Protein AF-A0A7G2IQP9-F1 (afdb_monomer_lite)

Organism: Citrobacter freundii (NCBI:txid546)

Foldseek 3Di:
DDPVLLVVLVVLLVVLLCVLVVLLVVVCVVPNDDPSNVVSVVLCVPQRVVSVVVVCCCPVVVDDDDDSVVSSVSSVVSSVVVVVVSVVVVVVVD

Sequence (94 aa):
MSLMQFSGLLVVWLLSTLFIATLTWFEFRRVRFNFNVFFSLLFLLTFFFGFPLTSILVFRFDVAVAPPEILLQALLSAACFYAVYYVTYKNAIA

Structure (mmCIF, N/CA/C/O backbone):
data_AF-A0A7G2IQP9-F1
#
_entry.id   AF-A0A7G2IQP9-F1
#
loop_
_atom_site.group_PDB
_atom_site.id
_atom_site.type_symbol
_atom_site.label_atom_id
_atom_site.label_alt_id
_atom_site.label_comp_id
_atom_site.label_asym_id
_atom_site.label_entity_id
_atom_site.label_seq_id
_atom_site.pdbx_PDB_ins_code
_atom_site.Cartn_x
_atom_site.Cartn_y
_atom_site.Cartn_z
_atom_site.occupancy
_atom_site.B_iso_or_equiv
_atom_site.auth_seq_id
_atom_site.auth_comp_id
_atom_site.auth_asym_id
_atom_site.auth_atom_id
_atom_site.pdbx_PDB_model_num
ATOM 1 N N . MET A 1 1 ? 10.903 -3.457 -17.124 1.00 82.50 1 MET A N 1
ATOM 2 C CA . MET A 1 1 ? 9.723 -4.206 -16.625 1.00 82.50 1 MET A CA 1
ATOM 3 C C . MET A 1 1 ? 8.788 -4.454 -17.7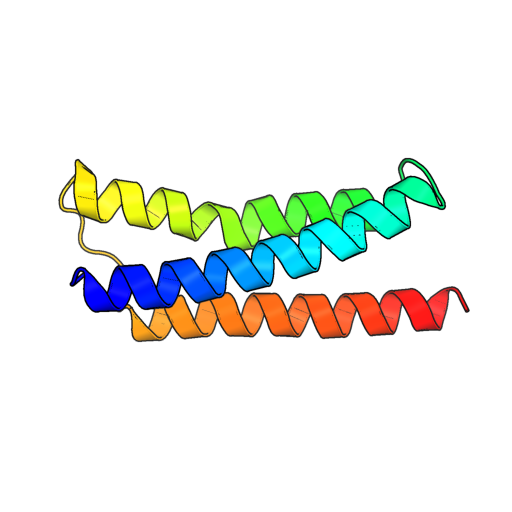99 1.00 82.50 1 MET A C 1
ATOM 5 O O . MET A 1 1 ? 8.485 -3.499 -18.500 1.00 82.50 1 MET A O 1
ATOM 9 N N . SER A 1 2 ? 8.374 -5.697 -18.061 1.00 92.31 2 SER A N 1
ATOM 10 C CA . SER A 1 2 ? 7.394 -5.968 -19.128 1.00 92.31 2 SER A CA 1
ATOM 11 C C . SER A 1 2 ? 5.981 -5.541 -18.713 1.00 92.31 2 SER A C 1
ATOM 13 O O . SER A 1 2 ? 5.682 -5.435 -17.521 1.00 92.31 2 SER A O 1
ATOM 15 N N . LEU A 1 3 ? 5.090 -5.339 -19.690 1.00 91.56 3 LEU A N 1
ATOM 16 C CA . LEU A 1 3 ? 3.700 -4.959 -19.420 1.00 91.56 3 LEU A CA 1
ATOM 17 C C . LEU A 1 3 ? 2.963 -6.020 -18.588 1.00 91.56 3 LEU A C 1
ATOM 19 O O . LEU A 1 3 ? 2.237 -5.677 -17.665 1.00 91.56 3 LEU A O 1
ATOM 23 N N . MET A 1 4 ? 3.203 -7.306 -18.855 1.00 95.19 4 MET A N 1
ATOM 24 C CA . MET A 1 4 ? 2.580 -8.407 -18.115 1.00 95.19 4 MET A CA 1
ATOM 25 C C . MET A 1 4 ? 3.017 -8.436 -16.643 1.00 95.19 4 MET A C 1
ATOM 27 O O . MET A 1 4 ? 2.179 -8.578 -15.755 1.00 95.19 4 MET A O 1
ATOM 31 N N . GLN A 1 5 ? 4.314 -8.243 -16.374 1.00 95.62 5 GLN A N 1
ATOM 32 C CA . GLN A 1 5 ? 4.838 -8.146 -15.005 1.00 95.62 5 GLN A CA 1
ATOM 33 C C . GLN A 1 5 ? 4.240 -6.945 -14.268 1.00 95.62 5 GLN A C 1
ATOM 35 O O . GLN A 1 5 ? 3.822 -7.070 -13.120 1.00 95.62 5 GLN A O 1
ATOM 40 N N . PHE A 1 6 ? 4.145 -5.797 -14.944 1.00 95.75 6 PHE A N 1
ATOM 41 C CA . PHE A 1 6 ? 3.493 -4.617 -14.389 1.00 95.75 6 PHE A CA 1
ATOM 42 C C . PHE A 1 6 ? 2.026 -4.877 -14.046 1.00 95.75 6 PHE A C 1
ATOM 44 O O . PHE A 1 6 ? 1.607 -4.574 -12.934 1.00 95.75 6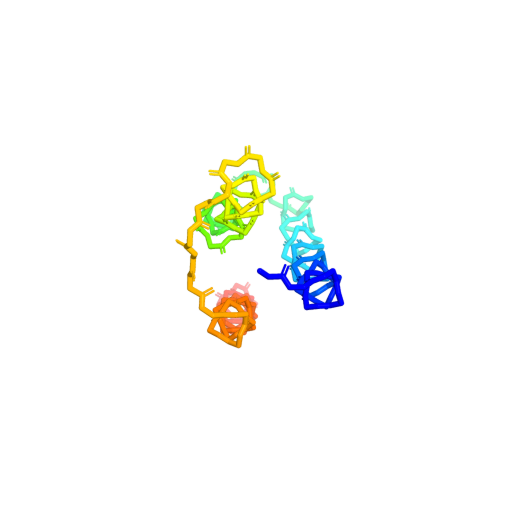 PHE A O 1
ATOM 51 N N . SER A 1 7 ? 1.254 -5.462 -14.966 1.00 96.94 7 SER A N 1
ATOM 52 C CA . SER A 1 7 ? -0.156 -5.781 -14.730 1.00 96.94 7 SER A CA 1
ATOM 53 C C . SER A 1 7 ? -0.332 -6.721 -13.538 1.00 96.94 7 SER A C 1
ATOM 55 O O . SER A 1 7 ? -1.209 -6.485 -12.711 1.00 96.94 7 SER A O 1
ATOM 57 N N . GLY A 1 8 ? 0.527 -7.736 -13.399 1.00 97.50 8 GLY A N 1
ATOM 58 C CA . GLY A 1 8 ? 0.520 -8.626 -12.235 1.00 97.50 8 GLY A CA 1
ATOM 59 C C . GLY A 1 8 ? 0.770 -7.878 -10.923 1.00 97.50 8 GLY A C 1
ATOM 60 O O . GLY A 1 8 ? -0.011 -8.001 -9.979 1.00 97.50 8 GLY A O 1
ATOM 61 N N . LEU A 1 9 ? 1.811 -7.042 -10.878 1.00 98.00 9 LEU A N 1
ATOM 62 C CA . LEU A 1 9 ? 2.125 -6.219 -9.705 1.00 98.00 9 LEU A CA 1
ATOM 63 C C . LEU A 1 9 ? 1.012 -5.215 -9.381 1.00 98.00 9 LEU A C 1
ATOM 65 O O . LEU A 1 9 ? 0.676 -5.032 -8.213 1.00 98.00 9 LEU A O 1
ATOM 69 N N . LEU A 1 10 ? 0.402 -4.606 -10.400 1.00 98.00 10 LEU A N 1
ATOM 70 C CA . LEU A 1 10 ? -0.696 -3.656 -10.243 1.00 98.00 10 LEU A CA 1
ATOM 71 C C . LEU A 1 10 ? -1.919 -4.314 -9.599 1.00 98.00 10 LEU A C 1
ATOM 73 O O . LEU A 1 10 ? -2.519 -3.727 -8.703 1.00 98.00 10 LEU A O 1
ATOM 77 N N . VAL A 1 11 ? -2.270 -5.534 -10.013 1.00 98.38 11 VAL A N 1
ATOM 78 C CA . VAL A 1 11 ? -3.373 -6.292 -9.402 1.00 98.38 11 VAL A CA 1
ATOM 79 C C . VAL A 1 11 ? -3.089 -6.558 -7.924 1.00 98.38 11 VAL A C 1
ATOM 81 O O . VAL A 1 11 ? -3.941 -6.283 -7.081 1.00 98.38 11 VAL A O 1
ATOM 84 N N . VAL A 1 12 ? -1.886 -7.031 -7.588 1.00 98.31 12 VAL A N 1
ATOM 85 C CA . VAL A 1 12 ? -1.498 -7.297 -6.191 1.00 98.31 12 VAL A CA 1
ATOM 86 C C . VAL A 1 12 ? -1.515 -6.015 -5.357 1.00 98.31 12 VAL A C 1
ATOM 88 O O . VAL A 1 12 ? -2.031 -6.011 -4.236 1.00 98.31 12 VAL A O 1
ATOM 91 N N . TRP A 1 13 ? -1.006 -4.915 -5.912 1.00 98.50 13 TRP A N 1
ATOM 92 C CA . TRP A 1 13 ? -1.009 -3.603 -5.273 1.00 98.50 13 TRP A CA 1
ATOM 93 C C . TRP A 1 13 ? -2.430 -3.087 -5.016 1.00 98.50 13 TRP A C 1
ATOM 95 O O . TRP A 1 13 ? -2.719 -2.640 -3.905 1.00 98.50 13 TRP A O 1
ATOM 105 N N . LEU A 1 14 ? -3.328 -3.190 -6.004 1.00 98.38 14 LEU A N 1
ATOM 106 C CA . LEU A 1 14 ? -4.731 -2.782 -5.885 1.00 98.38 14 LEU A CA 1
ATOM 107 C C . LEU A 1 14 ? -5.457 -3.597 -4.815 1.00 98.38 14 LEU A C 1
ATOM 109 O O . LEU A 1 14 ? -6.072 -3.014 -3.927 1.00 98.38 14 LEU A O 1
ATOM 113 N N . LEU A 1 15 ? -5.361 -4.928 -4.869 1.00 98.56 15 LEU A N 1
ATOM 114 C CA . LEU A 1 15 ? -6.027 -5.810 -3.907 1.00 98.56 15 LEU A CA 1
ATOM 115 C C . LEU A 1 15 ? -5.548 -5.549 -2.477 1.00 98.56 15 LEU A C 1
ATOM 117 O O . LEU A 1 15 ? -6.364 -5.412 -1.568 1.00 98.56 15 LEU A O 1
ATOM 121 N N . SER A 1 16 ? -4.235 -5.417 -2.285 1.00 98.19 16 SER A N 1
ATOM 122 C CA . SER A 1 16 ? -3.642 -5.156 -0.971 1.00 98.19 16 SER A CA 1
ATOM 123 C C . SER A 1 16 ? -4.018 -3.773 -0.438 1.00 98.19 16 SER A C 1
ATOM 125 O O . SER A 1 16 ? -4.395 -3.629 0.723 1.00 98.19 16 SER A O 1
ATOM 127 N N . THR A 1 17 ? -3.975 -2.749 -1.294 1.00 98.06 17 THR A N 1
ATOM 128 C CA . THR A 1 17 ? -4.331 -1.377 -0.911 1.00 98.06 17 THR A CA 1
ATOM 129 C C . THR A 1 17 ? -5.813 -1.274 -0.563 1.00 98.06 17 THR A C 1
ATOM 131 O O . THR A 1 17 ? -6.158 -0.690 0.462 1.00 98.06 17 THR A O 1
ATOM 134 N N . LEU A 1 18 ? -6.693 -1.884 -1.365 1.00 98.19 18 LEU A N 1
ATOM 135 C CA . LEU A 1 18 ? -8.130 -1.940 -1.091 1.00 98.19 18 LEU A CA 1
ATOM 136 C C . LEU A 1 18 ? -8.429 -2.694 0.203 1.00 98.19 18 LEU A C 1
ATOM 138 O O . LEU A 1 18 ? -9.258 -2.233 0.984 1.00 98.19 18 LEU A O 1
ATOM 142 N N . PHE A 1 19 ? -7.742 -3.808 0.457 1.00 98.00 19 PHE A N 1
ATOM 143 C CA . PHE A 1 19 ? -7.857 -4.554 1.708 1.00 98.00 19 PHE A CA 1
ATOM 144 C C . PHE A 1 19 ? -7.539 -3.665 2.921 1.00 98.00 19 PHE A C 1
ATOM 146 O O . PHE A 1 19 ? -8.389 -3.485 3.795 1.00 98.00 19 PHE A O 1
ATOM 153 N N . ILE A 1 20 ? -6.364 -3.030 2.937 1.00 97.62 20 ILE A N 1
ATOM 154 C CA . ILE A 1 20 ? -5.919 -2.160 4.036 1.00 97.62 20 ILE A CA 1
ATOM 155 C C . ILE A 1 20 ? -6.843 -0.945 4.194 1.00 97.62 20 ILE A C 1
ATOM 157 O O . ILE A 1 20 ? -7.256 -0.608 5.307 1.00 97.62 20 ILE A O 1
ATOM 161 N N . ALA A 1 21 ? -7.208 -0.292 3.088 1.00 96.94 21 ALA A N 1
ATOM 162 C CA . ALA A 1 21 ? -8.080 0.878 3.096 1.00 96.94 21 ALA A CA 1
ATOM 163 C C . ALA A 1 21 ? -9.487 0.541 3.606 1.00 96.94 21 ALA A C 1
ATOM 165 O O . ALA A 1 21 ? -10.057 1.311 4.376 1.00 96.94 21 ALA A O 1
ATOM 166 N N . THR A 1 22 ? -10.029 -0.621 3.233 1.00 96.81 22 THR A N 1
ATOM 167 C CA . THR A 1 22 ? -11.344 -1.087 3.695 1.00 96.81 22 THR A CA 1
ATOM 168 C C . THR A 1 22 ? -11.343 -1.327 5.203 1.00 96.81 22 THR A C 1
ATOM 170 O O . THR A 1 22 ? -12.239 -0.852 5.902 1.00 96.81 22 THR A O 1
ATOM 173 N N . LEU A 1 23 ? -10.312 -1.997 5.729 1.00 95.56 23 LEU A N 1
ATOM 174 C CA . LEU A 1 23 ? -10.161 -2.194 7.173 1.00 95.56 23 LEU A CA 1
ATOM 175 C C . LEU A 1 23 ? -10.016 -0.855 7.903 1.00 95.56 23 LEU A C 1
ATOM 177 O O . LEU A 1 23 ? -10.741 -0.593 8.860 1.00 95.56 23 LEU A O 1
ATOM 181 N N . THR A 1 24 ? -9.163 0.034 7.395 1.00 95.00 24 THR A N 1
ATOM 182 C CA . THR A 1 24 ? -8.966 1.383 7.949 1.00 95.00 24 THR A CA 1
ATOM 183 C C . THR A 1 24 ? -10.269 2.185 7.962 1.00 95.00 24 THR A C 1
ATOM 185 O O . THR A 1 24 ? -10.583 2.845 8.952 1.00 95.00 24 THR A O 1
ATOM 188 N N . TRP A 1 25 ? -11.062 2.103 6.890 1.00 94.25 25 TRP A N 1
ATOM 189 C CA . TRP A 1 25 ? -12.359 2.766 6.786 1.00 94.25 25 TRP A CA 1
ATOM 190 C C . TRP A 1 25 ? -13.345 2.270 7.844 1.00 94.25 25 TRP A C 1
ATOM 192 O O . TRP A 1 25 ? -14.021 3.078 8.486 1.00 94.25 25 TRP A O 1
ATOM 202 N N . PHE A 1 26 ? -13.413 0.957 8.077 1.00 92.81 26 PHE A N 1
ATOM 203 C CA . PHE A 1 26 ? -14.264 0.409 9.130 1.00 92.81 26 PHE A CA 1
ATOM 204 C C . PHE A 1 26 ? -13.842 0.882 10.525 1.00 92.81 26 PHE A C 1
ATOM 206 O O . PHE A 1 26 ? -14.710 1.227 11.329 1.00 92.81 26 PHE A O 1
ATOM 213 N N . GLU A 1 27 ? -12.540 0.970 10.809 1.00 91.94 27 GLU A N 1
ATOM 214 C CA . GLU A 1 27 ? -12.052 1.517 12.084 1.00 91.94 27 GLU A CA 1
ATOM 215 C C . GLU A 1 27 ? -12.367 3.005 12.228 1.00 91.94 27 GLU A C 1
ATOM 217 O O . GLU A 1 27 ? -12.835 3.432 13.284 1.00 91.94 27 GLU A O 1
ATOM 222 N N . PHE A 1 28 ? -12.205 3.784 11.157 1.00 91.88 28 PHE A N 1
ATOM 223 C CA . PHE A 1 28 ? -12.553 5.204 11.142 1.00 91.88 28 PHE A CA 1
ATOM 224 C C . PHE A 1 28 ? -14.049 5.429 11.403 1.00 91.88 28 PHE A C 1
ATOM 226 O O . PHE A 1 28 ? -14.442 6.329 12.143 1.00 91.88 28 PHE A O 1
ATOM 233 N N . ARG A 1 29 ? -14.917 4.580 10.839 1.00 91.12 29 ARG A N 1
ATOM 234 C CA . ARG A 1 29 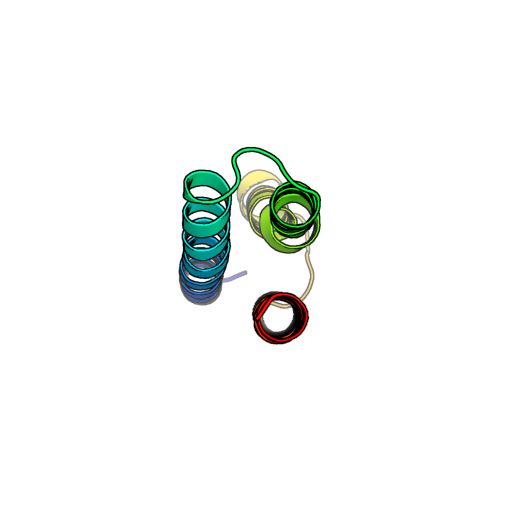? -16.366 4.639 11.083 1.00 91.12 29 ARG A CA 1
ATOM 235 C C . ARG A 1 29 ? -16.742 4.288 12.524 1.00 91.12 29 ARG A C 1
ATOM 237 O O . ARG A 1 29 ? -17.746 4.808 13.004 1.00 91.12 29 ARG A O 1
ATOM 244 N N . ARG A 1 30 ? -15.970 3.430 13.202 1.00 86.06 30 ARG A N 1
ATOM 245 C CA . ARG A 1 30 ? -16.201 3.055 14.609 1.00 86.06 30 ARG A CA 1
ATOM 246 C C . ARG A 1 30 ? -15.674 4.106 15.581 1.00 86.06 30 ARG A C 1
ATOM 248 O O . ARG A 1 30 ? -16.413 4.569 16.442 1.00 86.06 30 ARG A O 1
ATOM 255 N N . VAL A 1 31 ? -14.405 4.479 15.446 1.00 79.25 31 VAL A N 1
ATOM 256 C CA . VAL A 1 31 ? -13.693 5.369 16.371 1.00 79.25 31 VAL A CA 1
ATOM 257 C C . VAL A 1 31 ? -12.907 6.373 15.538 1.00 79.25 31 VAL A C 1
ATOM 259 O O . VAL A 1 31 ? -11.699 6.213 15.383 1.00 79.25 31 VAL A O 1
ATOM 262 N N . ARG A 1 32 ? -13.632 7.365 14.983 1.00 83.44 32 ARG A N 1
ATOM 263 C CA . ARG A 1 32 ? -13.171 8.465 14.102 1.00 83.44 32 ARG A CA 1
ATOM 264 C C . ARG A 1 32 ? -11.661 8.442 13.843 1.00 83.44 32 ARG A C 1
ATOM 266 O O . ARG A 1 32 ? -11.191 7.677 13.014 1.00 83.44 32 ARG A O 1
ATOM 273 N N . PHE A 1 33 ? -10.893 9.255 14.560 1.00 83.38 33 PHE A N 1
ATOM 274 C CA . PHE A 1 33 ? -9.445 9.300 14.416 1.00 83.38 33 PHE A CA 1
ATOM 275 C C . PHE A 1 33 ? -8.788 8.690 15.650 1.00 83.38 33 PHE A C 1
ATOM 277 O O . PHE A 1 33 ? -8.975 9.176 16.764 1.00 83.38 33 PHE A O 1
ATOM 284 N N . ASN A 1 34 ? -8.027 7.619 15.446 1.00 88.31 34 ASN A N 1
ATOM 285 C CA . ASN A 1 34 ? -7.255 6.944 16.481 1.00 88.31 34 ASN A CA 1
ATOM 286 C C . ASN A 1 34 ? -5.880 6.536 15.931 1.00 88.31 34 ASN A C 1
ATOM 288 O O . ASN A 1 34 ? -5.631 6.616 14.724 1.00 88.31 34 ASN A O 1
ATOM 292 N N . PHE A 1 35 ? -4.987 6.086 16.816 1.00 91.50 35 PHE A N 1
ATOM 293 C CA . PHE A 1 35 ? -3.614 5.744 16.443 1.00 91.50 35 PHE A CA 1
ATOM 294 C C . PHE A 1 35 ? -3.526 4.635 15.382 1.00 91.50 35 PHE A C 1
ATOM 296 O O . PHE A 1 35 ? -2.671 4.713 14.510 1.00 91.50 35 PHE A O 1
ATOM 303 N N . ASN A 1 36 ? -4.424 3.645 15.390 1.00 92.38 36 ASN A N 1
ATOM 304 C CA . ASN A 1 36 ? -4.436 2.583 14.379 1.00 92.38 36 ASN A CA 1
ATOM 305 C C . ASN A 1 36 ? -4.842 3.101 12.991 1.00 92.38 36 ASN A C 1
ATOM 307 O O . ASN A 1 36 ? -4.227 2.721 11.995 1.00 92.38 36 ASN A O 1
ATOM 311 N N . VAL A 1 37 ? -5.814 4.017 12.907 1.00 94.50 37 VAL A N 1
ATOM 312 C CA . VAL A 1 37 ? -6.149 4.678 11.633 1.00 94.50 37 VAL A CA 1
ATOM 313 C C . VAL A 1 37 ? -4.949 5.473 11.120 1.00 94.50 37 VAL A C 1
ATOM 315 O O . VAL A 1 37 ? -4.569 5.327 9.961 1.00 94.50 37 VAL A O 1
ATOM 318 N N . PHE A 1 38 ? -4.312 6.271 11.984 1.00 95.25 38 PHE A N 1
ATOM 319 C CA . PHE A 1 38 ? -3.122 7.041 11.615 1.00 95.25 38 PHE A CA 1
ATOM 320 C C . PHE A 1 38 ? -1.968 6.139 11.155 1.00 95.25 38 PHE A C 1
ATOM 322 O O . PHE A 1 38 ? -1.397 6.362 10.088 1.00 95.25 38 PHE A O 1
ATOM 329 N N . PHE A 1 39 ? -1.675 5.081 11.912 1.00 96.12 39 PHE A N 1
ATOM 330 C CA . PHE A 1 39 ? -0.669 4.084 11.563 1.00 96.12 39 PHE A CA 1
ATOM 331 C C . PHE A 1 39 ? -0.972 3.420 10.217 1.00 96.12 39 PHE A C 1
ATOM 333 O O . PHE A 1 39 ? -0.081 3.308 9.383 1.00 96.12 39 PHE A O 1
ATOM 340 N N . SER A 1 40 ? -2.224 3.035 9.965 1.00 96.38 40 SER A N 1
ATOM 341 C CA . SER A 1 40 ? -2.620 2.386 8.711 1.00 96.38 40 SER A CA 1
ATOM 342 C C . SER A 1 40 ? -2.444 3.303 7.496 1.00 96.38 40 SER A C 1
ATOM 344 O O . SER A 1 40 ? -2.001 2.852 6.439 1.00 96.38 40 SER A O 1
ATOM 346 N N . LEU A 1 41 ? -2.721 4.604 7.646 1.00 96.06 41 LEU A N 1
ATOM 347 C CA . LEU A 1 41 ? -2.458 5.598 6.601 1.00 96.06 41 LEU A CA 1
ATOM 348 C C . LEU A 1 41 ? -0.954 5.775 6.348 1.00 96.06 41 LEU A C 1
ATOM 350 O O . LEU A 1 41 ? -0.528 5.780 5.193 1.00 96.06 41 LEU A O 1
ATOM 354 N N . LEU A 1 42 ? -0.143 5.865 7.408 1.00 96.94 42 LEU A N 1
ATOM 355 C CA . LEU A 1 42 ? 1.319 5.912 7.285 1.00 96.94 42 LEU A CA 1
ATOM 356 C C . LEU A 1 42 ? 1.884 4.638 6.649 1.00 96.94 42 LEU A C 1
ATOM 358 O O . LEU A 1 42 ? 2.825 4.706 5.858 1.00 96.94 42 LEU A O 1
ATOM 362 N N . PHE A 1 43 ? 1.297 3.485 6.960 1.00 97.56 43 PHE A N 1
ATOM 363 C CA . PHE A 1 43 ? 1.686 2.201 6.399 1.00 97.56 43 PHE A CA 1
ATOM 364 C C . PHE A 1 43 ? 1.443 2.155 4.885 1.00 97.56 43 PHE A C 1
ATOM 366 O O . PHE A 1 43 ? 2.354 1.814 4.132 1.00 97.56 43 PHE A O 1
ATOM 373 N N . LEU A 1 44 ? 0.261 2.574 4.415 1.00 97.50 44 LEU A N 1
ATOM 374 C CA . LEU A 1 44 ? -0.028 2.690 2.979 1.00 97.50 44 LEU A CA 1
ATOM 375 C C . LEU A 1 44 ? 0.921 3.668 2.278 1.00 97.50 44 LEU A C 1
ATOM 377 O O . LEU A 1 44 ? 1.473 3.349 1.222 1.00 97.50 44 LEU A O 1
ATOM 381 N N . LEU A 1 45 ? 1.150 4.833 2.885 1.00 96.62 45 LEU A N 1
ATOM 382 C CA . LEU A 1 45 ? 2.060 5.839 2.345 1.00 96.62 45 LEU A CA 1
ATOM 383 C C . LEU A 1 45 ? 3.497 5.310 2.228 1.00 96.62 45 LEU A C 1
ATOM 385 O O . LEU A 1 45 ? 4.173 5.578 1.242 1.00 96.62 45 LEU A O 1
ATOM 389 N N . THR A 1 46 ? 3.970 4.545 3.208 1.00 95.44 46 THR A N 1
ATOM 390 C CA . THR A 1 46 ? 5.372 4.102 3.244 1.00 95.44 46 THR A CA 1
ATOM 391 C C . THR A 1 46 ? 5.603 2.864 2.383 1.00 95.44 46 THR A C 1
ATOM 393 O O . THR A 1 46 ? 6.554 2.817 1.607 1.00 95.44 46 THR A O 1
ATOM 396 N N . PHE A 1 47 ? 4.732 1.859 2.494 1.00 95.44 47 PHE A N 1
ATOM 397 C CA . PHE A 1 47 ? 4.973 0.543 1.899 1.00 95.44 47 PHE A CA 1
ATOM 398 C C . PHE A 1 47 ? 4.274 0.336 0.552 1.00 95.44 47 PHE A C 1
ATOM 400 O O . PHE A 1 47 ? 4.742 -0.470 -0.248 1.00 95.44 47 PHE A O 1
ATOM 407 N N . PHE A 1 48 ? 3.189 1.066 0.265 1.00 96.75 48 PHE A N 1
ATOM 408 C CA . PHE A 1 48 ? 2.415 0.879 -0.968 1.00 96.75 48 PHE A CA 1
ATOM 409 C C . PHE A 1 48 ? 2.591 2.014 -1.976 1.00 96.75 48 PHE A C 1
ATOM 411 O O . PHE A 1 48 ? 2.581 1.743 -3.176 1.00 96.75 48 PHE A O 1
ATOM 418 N N . PHE A 1 49 ? 2.814 3.265 -1.557 1.00 96.00 49 PHE A N 1
ATOM 419 C CA . PHE A 1 49 ? 3.010 4.373 -2.513 1.00 96.00 49 PHE A CA 1
ATOM 420 C C . PHE A 1 49 ? 4.384 4.344 -3.204 1.00 96.00 49 PHE A C 1
ATOM 422 O O . PHE A 1 49 ? 4.566 4.992 -4.237 1.00 96.00 49 PHE A O 1
ATOM 429 N N . GLY A 1 50 ? 5.315 3.519 -2.714 1.00 94.69 50 GLY A N 1
ATOM 430 C CA . GLY A 1 50 ? 6.555 3.212 -3.424 1.00 94.69 50 GLY A CA 1
ATOM 431 C C . GLY A 1 50 ? 6.312 2.588 -4.803 1.00 94.69 50 GLY A C 1
ATOM 432 O O . GLY A 1 50 ? 6.990 2.953 -5.754 1.00 94.69 50 GLY A O 1
ATOM 433 N N . PHE A 1 51 ? 5.304 1.722 -4.964 1.00 96.31 51 PHE A N 1
ATOM 434 C CA . PHE A 1 51 ? 5.044 1.049 -6.245 1.00 96.31 51 PHE A CA 1
ATOM 435 C C . PHE A 1 51 ? 4.594 2.003 -7.375 1.00 96.31 51 PHE A C 1
ATOM 437 O O . PHE A 1 51 ? 5.167 1.930 -8.469 1.00 96.31 51 PHE A O 1
ATOM 444 N N . PRO A 1 52 ? 3.642 2.938 -7.163 1.00 96.44 52 PRO A N 1
ATOM 445 C CA . PRO A 1 52 ? 3.354 3.999 -8.127 1.00 96.44 52 PRO A CA 1
ATOM 446 C C . PRO A 1 52 ? 4.588 4.831 -8.496 1.00 96.44 52 PRO A C 1
ATOM 448 O O . PRO A 1 52 ? 4.810 5.094 -9.678 1.00 96.44 52 PRO A O 1
ATOM 451 N N . LEU A 1 53 ? 5.428 5.189 -7.516 1.00 95.38 53 LEU A N 1
ATOM 452 C CA . LEU A 1 53 ? 6.674 5.921 -7.761 1.00 95.38 53 LEU A CA 1
ATOM 453 C C . LEU A 1 53 ? 7.639 5.102 -8.635 1.00 95.38 53 LEU A C 1
ATOM 455 O O . LEU A 1 53 ? 8.118 5.599 -9.651 1.00 95.38 53 LEU A O 1
ATOM 459 N N . THR A 1 54 ? 7.872 3.831 -8.295 1.00 95.19 54 THR A N 1
ATOM 460 C CA . THR A 1 54 ? 8.674 2.893 -9.095 1.00 95.19 54 THR A CA 1
ATOM 461 C C . THR A 1 54 ? 8.130 2.775 -10.518 1.00 95.19 54 THR A C 1
ATOM 463 O O . THR A 1 54 ? 8.899 2.797 -11.474 1.00 95.19 54 THR A O 1
ATOM 466 N N . SER A 1 55 ? 6.806 2.715 -10.680 1.00 94.31 55 SER A N 1
ATOM 467 C CA . SER A 1 55 ? 6.160 2.644 -11.994 1.00 94.31 55 SER A CA 1
ATOM 468 C C . SER A 1 55 ? 6.424 3.903 -12.823 1.00 94.31 55 SER A C 1
ATOM 470 O O . SER A 1 55 ? 6.747 3.801 -14.005 1.00 94.31 55 SER A O 1
ATOM 472 N N . ILE A 1 56 ? 6.355 5.089 -12.209 1.00 96.06 56 ILE A N 1
ATOM 473 C CA . ILE A 1 56 ? 6.713 6.353 -12.866 1.00 96.06 56 ILE A CA 1
ATOM 474 C C . ILE A 1 56 ? 8.186 6.335 -13.292 1.00 96.06 56 ILE A C 1
ATOM 476 O O . ILE A 1 56 ? 8.483 6.642 -14.443 1.00 96.06 56 ILE A O 1
ATOM 480 N N . LEU A 1 57 ? 9.103 5.936 -12.408 1.00 95.81 57 LEU A N 1
ATOM 481 C CA . LEU A 1 57 ? 10.538 5.873 -12.710 1.00 95.81 57 LEU A CA 1
ATOM 482 C C . LEU A 1 57 ? 10.842 4.970 -13.914 1.00 95.81 57 LEU A C 1
ATOM 484 O O . LEU A 1 57 ? 11.589 5.373 -14.802 1.00 95.81 57 LEU A O 1
ATOM 488 N N . VAL A 1 58 ? 10.214 3.796 -13.990 1.00 94.62 58 VAL A N 1
ATOM 489 C CA . VAL A 1 58 ? 10.410 2.868 -15.114 1.00 94.62 58 VAL A CA 1
ATOM 490 C C . VAL A 1 58 ? 9.792 3.401 -16.405 1.00 94.62 58 VAL A C 1
ATOM 492 O O . VAL A 1 58 ? 10.465 3.452 -17.425 1.00 94.62 58 VAL A O 1
ATOM 495 N N . PHE A 1 59 ? 8.513 3.790 -16.394 1.00 93.88 59 PHE A N 1
ATOM 496 C CA . PHE A 1 59 ? 7.791 4.085 -17.638 1.00 93.88 59 PHE A CA 1
ATOM 497 C C . PHE A 1 59 ? 7.986 5.509 -18.161 1.00 93.88 59 PHE A C 1
ATOM 499 O O . PHE A 1 59 ? 7.803 5.740 -19.354 1.00 93.88 59 PHE A O 1
ATOM 506 N N . ARG A 1 60 ? 8.305 6.480 -17.295 1.00 96.19 60 ARG A N 1
ATOM 507 C CA . ARG A 1 60 ? 8.534 7.877 -17.705 1.00 96.19 60 ARG A CA 1
ATOM 508 C C . ARG A 1 60 ? 9.999 8.244 -17.830 1.00 96.19 60 ARG A C 1
ATOM 510 O O . ARG A 1 60 ? 10.310 9.090 -18.660 1.00 96.19 60 ARG A O 1
ATOM 517 N N . PHE A 1 61 ? 10.859 7.652 -17.010 1.00 96.44 61 PHE A N 1
ATOM 518 C CA . PHE A 1 61 ? 12.260 8.056 -16.909 1.00 96.44 61 PHE A CA 1
ATOM 519 C C . PHE A 1 61 ? 13.242 6.961 -17.337 1.00 96.44 61 PHE A C 1
ATOM 521 O O . PHE A 1 61 ? 14.442 7.204 -17.299 1.00 96.44 61 PHE A O 1
ATOM 528 N N . ASP A 1 62 ? 12.743 5.787 -17.747 1.00 93.88 62 ASP A N 1
ATOM 529 C CA . ASP A 1 62 ? 13.548 4.635 -18.180 1.00 93.88 62 ASP A CA 1
ATOM 530 C C . ASP A 1 62 ? 14.614 4.215 -17.148 1.00 93.88 62 ASP A C 1
ATOM 532 O O . ASP A 1 62 ? 15.709 3.756 -17.467 1.00 93.88 62 ASP A O 1
ATOM 536 N N . VAL A 1 63 ? 14.301 4.401 -15.861 1.00 95.88 63 VAL A N 1
ATOM 537 C CA . VAL A 1 63 ? 15.215 4.083 -14.761 1.00 95.88 63 VAL A CA 1
ATOM 538 C C . VAL A 1 63 ? 15.157 2.590 -14.458 1.00 95.88 63 VAL A C 1
ATOM 540 O O . VAL A 1 63 ? 14.082 2.011 -14.275 1.00 95.88 63 VAL A O 1
ATOM 543 N N . ALA A 1 64 ? 16.331 1.969 -14.336 1.00 93.44 64 ALA A N 1
ATOM 544 C CA . ALA A 1 64 ? 16.448 0.607 -13.838 1.00 93.44 64 ALA A CA 1
ATOM 545 C C . ALA A 1 64 ? 16.012 0.538 -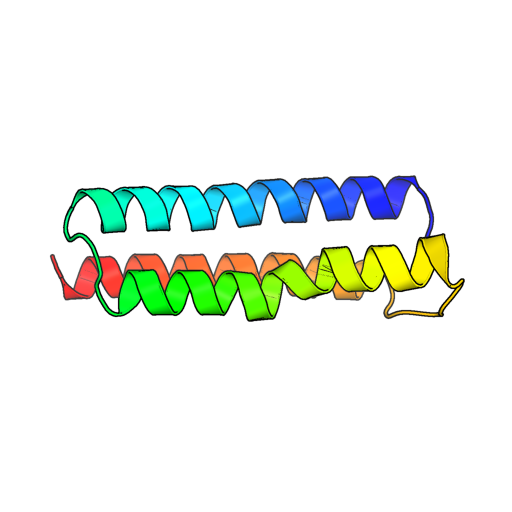12.365 1.00 93.44 64 ALA A C 1
ATOM 547 O O . ALA A 1 64 ? 16.507 1.276 -11.514 1.00 93.44 64 ALA A O 1
ATOM 548 N N . VAL A 1 65 ? 15.089 -0.370 -12.061 1.00 94.00 65 VAL A N 1
ATOM 549 C CA . VAL A 1 65 ? 14.562 -0.600 -10.709 1.00 94.00 65 VAL A CA 1
ATOM 550 C C . VAL A 1 65 ? 14.770 -2.054 -10.298 1.00 94.00 65 VAL A C 1
ATOM 552 O O . VAL A 1 65 ? 15.212 -2.878 -11.100 1.00 94.00 65 VAL A O 1
ATOM 555 N N . ALA A 1 66 ? 14.433 -2.372 -9.047 1.00 95.19 66 ALA A N 1
ATOM 556 C CA . ALA A 1 66 ? 14.494 -3.736 -8.541 1.00 95.19 66 ALA A CA 1
ATOM 557 C C . ALA A 1 66 ? 13.699 -4.721 -9.431 1.00 95.19 66 ALA A C 1
ATOM 559 O O . ALA A 1 66 ? 12.672 -4.339 -10.005 1.00 95.19 66 ALA A O 1
ATOM 560 N N . PRO A 1 67 ? 14.138 -5.990 -9.531 1.00 95.94 67 PRO A N 1
ATOM 561 C CA . PRO A 1 67 ? 13.441 -6.999 -10.320 1.00 95.94 67 PRO A CA 1
ATOM 562 C C . PRO A 1 67 ? 11.970 -7.168 -9.896 1.00 95.94 67 PRO A C 1
ATOM 564 O O . PRO A 1 67 ? 11.668 -7.070 -8.700 1.00 95.94 67 PRO A O 1
ATOM 567 N N . PRO A 1 68 ? 11.044 -7.450 -10.833 1.00 95.69 68 PRO A N 1
ATOM 568 C CA . PRO A 1 68 ? 9.617 -7.604 -10.538 1.00 95.69 68 PRO A CA 1
ATOM 569 C C . PRO A 1 68 ? 9.301 -8.634 -9.448 1.00 95.69 68 PRO A C 1
ATOM 571 O O . PRO A 1 68 ? 8.351 -8.453 -8.694 1.00 95.69 68 PRO A O 1
ATOM 574 N N . GLU A 1 69 ? 10.107 -9.685 -9.322 1.00 96.81 69 GLU A N 1
ATOM 575 C CA . GLU A 1 69 ? 9.956 -10.738 -8.317 1.00 96.81 69 GLU A CA 1
ATOM 576 C C . GLU A 1 69 ? 10.181 -10.189 -6.900 1.00 96.81 69 GLU A C 1
ATOM 578 O O . GLU A 1 69 ? 9.439 -10.512 -5.973 1.00 96.81 69 GLU A O 1
ATOM 583 N N . ILE A 1 70 ? 11.155 -9.286 -6.747 1.00 97.44 70 ILE A N 1
ATOM 584 C CA . ILE A 1 70 ? 11.445 -8.606 -5.479 1.00 97.44 70 ILE A CA 1
ATOM 585 C C . ILE A 1 70 ? 10.338 -7.605 -5.144 1.00 97.44 70 ILE A C 1
ATOM 587 O O . ILE A 1 70 ? 9.912 -7.516 -3.993 1.00 97.44 70 ILE A O 1
ATOM 591 N N . LEU A 1 71 ? 9.826 -6.882 -6.146 1.00 97.06 71 LEU A N 1
ATOM 592 C CA . LEU A 1 71 ? 8.690 -5.972 -5.967 1.00 97.06 71 LEU A CA 1
ATOM 593 C C . LEU A 1 71 ? 7.426 -6.731 -5.538 1.00 97.06 71 LEU A C 1
ATOM 595 O O . LEU A 1 71 ? 6.712 -6.284 -4.640 1.00 97.06 71 LEU A O 1
ATOM 599 N N . LEU A 1 72 ? 7.173 -7.899 -6.135 1.00 98.06 72 LEU A N 1
ATOM 600 C CA . LEU A 1 72 ? 6.061 -8.770 -5.763 1.00 98.06 72 LEU A CA 1
ATOM 601 C C . LEU A 1 72 ? 6.205 -9.255 -4.320 1.00 98.06 72 LEU A C 1
ATOM 603 O O . LEU A 1 72 ? 5.256 -9.154 -3.543 1.00 98.06 72 LEU A O 1
ATOM 607 N N . GLN A 1 73 ? 7.393 -9.743 -3.954 1.00 98.12 73 GLN A N 1
ATOM 608 C CA . GLN A 1 73 ? 7.683 -10.172 -2.590 1.00 98.12 73 GLN A CA 1
ATOM 609 C C . GLN A 1 73 ? 7.461 -9.029 -1.595 1.00 98.12 73 GLN A C 1
ATOM 611 O O . GLN A 1 73 ? 6.815 -9.241 -0.576 1.00 98.12 73 GLN A O 1
ATOM 616 N N . ALA A 1 74 ? 7.921 -7.814 -1.902 1.00 97.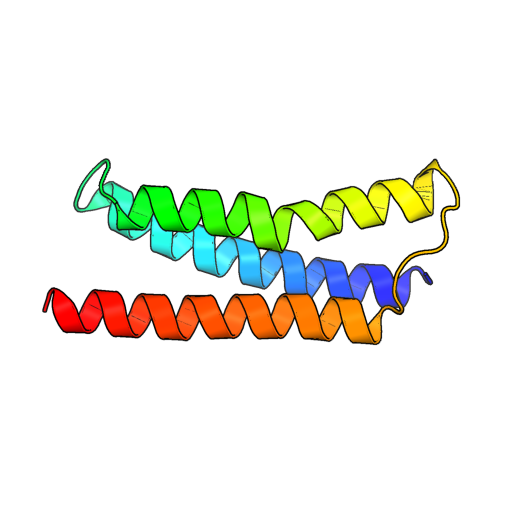56 74 ALA A N 1
ATOM 617 C CA . ALA A 1 74 ? 7.726 -6.651 -1.042 1.00 97.56 74 ALA A CA 1
ATOM 618 C C . ALA A 1 74 ? 6.236 -6.329 -0.822 1.00 97.56 74 ALA A C 1
ATOM 620 O O . ALA A 1 74 ? 5.818 -6.155 0.323 1.00 97.56 74 ALA A O 1
ATOM 621 N N . LEU A 1 75 ? 5.427 -6.308 -1.891 1.00 98.12 75 LEU A N 1
ATOM 622 C CA . LEU A 1 75 ? 3.981 -6.065 -1.801 1.00 98.12 75 LEU A CA 1
ATOM 623 C C . LEU A 1 75 ? 3.274 -7.136 -0.960 1.00 98.12 75 LEU A C 1
ATOM 625 O O . LEU A 1 75 ? 2.491 -6.804 -0.069 1.00 98.12 75 LEU A O 1
ATOM 629 N N . LEU A 1 76 ? 3.571 -8.415 -1.213 1.00 98.38 76 LEU A N 1
ATOM 630 C CA . LEU A 1 76 ? 2.971 -9.534 -0.485 1.00 98.38 76 LEU A CA 1
ATOM 631 C C . LEU A 1 76 ? 3.405 -9.553 0.983 1.00 98.38 76 LEU A C 1
ATOM 633 O O . LEU A 1 76 ? 2.564 -9.699 1.866 1.00 98.38 76 LEU A O 1
ATOM 637 N N . SER A 1 77 ? 4.695 -9.359 1.265 1.00 98.19 77 SER A N 1
ATOM 638 C CA . SER A 1 77 ? 5.201 -9.276 2.635 1.00 98.19 77 SER A CA 1
ATOM 639 C C . SER A 1 77 ? 4.547 -8.123 3.391 1.00 98.19 77 SER A C 1
ATOM 641 O O . SER A 1 77 ? 4.059 -8.340 4.497 1.00 98.19 77 SER A O 1
ATOM 643 N N . ALA A 1 78 ? 4.459 -6.927 2.800 1.00 98.06 78 ALA A N 1
ATOM 644 C CA . ALA A 1 78 ? 3.798 -5.786 3.430 1.00 98.06 78 ALA A CA 1
ATOM 645 C C . ALA A 1 78 ? 2.310 -6.063 3.711 1.00 98.06 78 ALA A C 1
ATOM 647 O O . ALA A 1 78 ? 1.832 -5.795 4.813 1.00 98.06 78 ALA A O 1
ATOM 648 N N . ALA A 1 79 ? 1.583 -6.658 2.760 1.00 98.12 79 ALA A N 1
ATOM 649 C CA . ALA A 1 79 ? 0.187 -7.042 2.964 1.00 98.12 79 ALA A CA 1
ATOM 650 C C . ALA A 1 79 ? 0.031 -8.056 4.115 1.00 98.12 79 ALA A C 1
ATOM 652 O O . ALA A 1 79 ? -0.817 -7.873 4.989 1.00 98.12 79 ALA A O 1
ATOM 653 N N . CYS A 1 80 ? 0.888 -9.081 4.164 1.00 98.19 80 CYS A N 1
ATOM 654 C CA . CYS A 1 80 ? 0.905 -10.071 5.242 1.00 98.19 80 CYS A CA 1
ATOM 655 C C . CYS A 1 80 ? 1.217 -9.440 6.605 1.00 98.19 80 CYS A C 1
ATOM 657 O O . CYS A 1 80 ? 0.515 -9.714 7.578 1.00 98.19 80 CYS A O 1
ATOM 659 N N . PHE A 1 81 ? 2.225 -8.566 6.688 1.00 98.12 81 PHE A N 1
ATOM 660 C CA . PHE A 1 81 ? 2.554 -7.858 7.928 1.00 98.12 81 PHE A CA 1
ATOM 661 C C . PHE A 1 81 ? 1.388 -7.000 8.418 1.00 98.12 81 PHE A C 1
ATOM 663 O O . PHE A 1 81 ? 1.086 -7.015 9.611 1.00 98.12 81 PHE A O 1
ATOM 670 N N . TYR A 1 82 ? 0.687 -6.309 7.514 1.00 98.12 82 TYR A N 1
ATOM 671 C CA . TYR A 1 82 ? -0.505 -5.556 7.890 1.00 98.12 82 TYR A CA 1
ATOM 672 C C . TYR A 1 82 ? -1.633 -6.463 8.387 1.00 98.12 82 TYR A C 1
ATOM 674 O O . TYR A 1 82 ? -2.286 -6.139 9.375 1.00 98.12 82 TYR A O 1
ATOM 682 N N . ALA A 1 83 ? -1.863 -7.609 7.743 1.00 97.44 83 ALA A N 1
ATOM 683 C CA . ALA A 1 83 ? -2.881 -8.558 8.185 1.00 97.44 83 ALA A CA 1
ATOM 684 C C . ALA A 1 83 ? -2.591 -9.079 9.605 1.00 97.44 83 ALA A C 1
ATOM 686 O O . ALA A 1 83 ? -3.481 -9.068 10.456 1.00 97.44 83 ALA A O 1
ATOM 687 N N . VAL A 1 84 ? -1.339 -9.462 9.886 1.00 97.69 84 VAL A N 1
ATOM 688 C CA . VAL A 1 84 ? -0.901 -9.885 11.229 1.00 97.69 84 VAL A CA 1
ATOM 689 C C . VAL A 1 84 ? -1.079 -8.755 12.243 1.00 97.69 84 VAL A C 1
ATOM 691 O O . VAL A 1 84 ? -1.633 -8.978 13.323 1.00 97.69 84 VAL A O 1
ATOM 694 N N . TYR A 1 85 ? -0.667 -7.535 11.889 1.00 96.75 85 TYR A N 1
ATOM 695 C CA . TYR A 1 85 ? -0.888 -6.343 12.704 1.00 96.75 85 TYR A CA 1
ATOM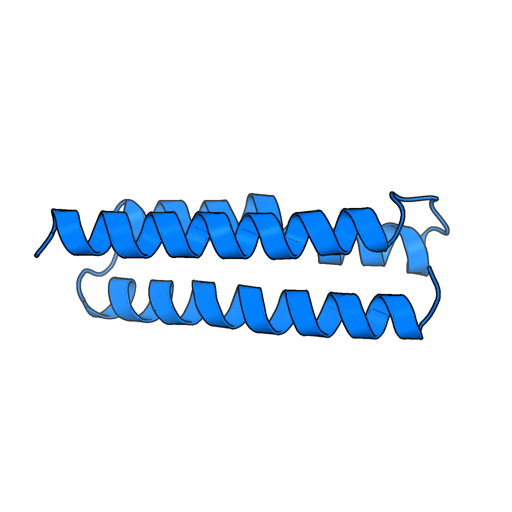 696 C C . TYR A 1 85 ? -2.372 -6.149 13.031 1.00 96.75 85 TYR A C 1
ATOM 698 O O . TYR A 1 85 ? -2.726 -6.014 14.200 1.00 96.75 85 TYR A O 1
ATOM 706 N N . TYR A 1 86 ? -3.242 -6.181 12.020 1.00 95.12 86 TYR A N 1
ATOM 707 C CA . TYR A 1 86 ? -4.664 -5.902 12.181 1.00 95.12 86 TYR A CA 1
ATOM 708 C C . TYR A 1 86 ? -5.357 -6.935 13.074 1.00 95.12 86 TYR A C 1
ATOM 710 O O . TYR A 1 86 ? -6.117 -6.563 13.967 1.00 95.12 86 TYR A O 1
ATOM 718 N N . VAL A 1 87 ? -5.061 -8.225 12.881 1.00 95.94 87 VAL A N 1
ATOM 719 C CA . VAL A 1 87 ? -5.592 -9.299 13.736 1.00 95.94 87 VAL A CA 1
ATOM 720 C C . VAL A 1 87 ? -5.132 -9.115 15.182 1.00 95.94 87 VAL A C 1
ATOM 722 O O . VAL A 1 87 ? -5.939 -9.203 16.105 1.00 95.94 87 VAL A O 1
ATOM 725 N N . THR A 1 88 ? -3.854 -8.791 15.389 1.00 94.88 88 THR A N 1
ATOM 726 C CA . THR A 1 88 ? -3.296 -8.568 16.731 1.00 94.88 88 THR A CA 1
ATOM 727 C C . THR A 1 88 ? -3.928 -7.350 17.407 1.00 94.88 88 THR A C 1
ATOM 729 O O . THR A 1 88 ? -4.339 -7.424 18.562 1.00 94.88 88 THR A O 1
ATOM 732 N N . TYR A 1 89 ? -4.066 -6.244 16.673 1.00 92.12 89 TYR A N 1
ATOM 733 C CA . TYR A 1 89 ? -4.734 -5.029 17.135 1.00 92.12 89 TYR A CA 1
ATOM 734 C C . TYR A 1 89 ? -6.182 -5.303 17.546 1.00 92.12 89 TYR A C 1
ATOM 736 O O . TYR A 1 89 ? -6.617 -4.867 18.611 1.00 92.12 89 TYR A O 1
ATOM 744 N N . LYS A 1 90 ? -6.925 -6.058 16.728 1.00 89.06 90 LYS A N 1
ATOM 745 C CA . LYS A 1 90 ? -8.307 -6.419 17.040 1.00 89.06 90 LYS A CA 1
ATOM 746 C C . LYS A 1 90 ? -8.420 -7.285 18.284 1.00 89.06 90 LYS A C 1
ATOM 748 O O . LYS A 1 90 ? -9.284 -7.002 19.106 1.00 89.06 90 LYS A O 1
ATOM 753 N N . ASN A 1 91 ? -7.540 -8.269 18.447 1.00 88.25 91 ASN A N 1
ATOM 754 C CA . ASN A 1 91 ? -7.537 -9.134 19.625 1.00 88.25 91 ASN A CA 1
ATOM 755 C C . ASN A 1 91 ? -7.175 -8.385 20.915 1.00 88.25 91 ASN A C 1
ATOM 757 O O . ASN A 1 91 ? -7.624 -8.781 21.978 1.00 88.25 91 ASN A O 1
ATOM 761 N N . ALA A 1 92 ? -6.387 -7.310 20.841 1.00 83.19 92 ALA A N 1
ATOM 762 C CA . ALA A 1 92 ? -6.038 -6.502 22.011 1.00 83.19 92 ALA A CA 1
ATOM 763 C C . ALA A 1 92 ? -7.168 -5.564 22.485 1.00 83.19 92 ALA A C 1
ATOM 765 O O . ALA A 1 92 ? -7.081 -5.010 23.578 1.00 83.19 92 ALA A O 1
ATOM 766 N N . ILE A 1 93 ? -8.186 -5.336 21.649 1.00 73.88 93 ILE A N 1
ATOM 767 C CA . ILE A 1 93 ? -9.307 -4.414 21.915 1.00 73.88 93 ILE A CA 1
ATOM 768 C C . ILE A 1 93 ? -10.629 -5.171 22.140 1.00 73.88 93 ILE A C 1
ATOM 770 O O . ILE A 1 93 ? -11.609 -4.561 22.570 1.00 73.88 93 ILE A O 1
ATOM 774 N N . ALA A 1 94 ? -10.664 -6.471 21.832 1.00 61.41 94 ALA A N 1
ATOM 775 C CA . ALA A 1 94 ? -11.778 -7.376 22.118 1.00 61.41 94 ALA A CA 1
ATOM 776 C C . ALA A 1 94 ? -11.776 -7.807 23.591 1.00 61.41 94 ALA A C 1
ATOM 778 O O . ALA A 1 94 ? -12.890 -7.895 24.153 1.00 61.41 94 ALA A O 1
#

InterPro domains:
  IPR010691 Probable ECA polymerase WzyE [PF06899] (1-91)

pLDDT: mean 94.38, std 5.62, range [61.41, 98.56]

Radius of gyration: 15.02 Å; chains: 1; bounding box: 33×20×42 Å

Secondary structure (DSSP, 8-state):
--HHHHHHHHHHHHHHHHHHHHHHHHHHHHSSS-HHHHHHHHHIIIIITHHHHHHHHHHHH----S-HHHHHHHHHHHHHHHHHHHHHHHHHH-